Protein AF-A0A0S7ZR18-F1 (afdb_monomer_lite)

pLDDT: mean 70.78, std 17.25, range [38.0, 92.31]

Radius of gyration: 34.43 Å; chains: 1; bounding box: 101×56×90 Å

Foldseek 3Di:
DDDDPPVVVVVVVVVVVVVVVVVVPDPPPDDDDDPVVVVVVVVVCPVVDDDDPDDDQDDDCLVVLVVVLVVLVVLLVVLVVCVVVVHDDDPVNVVSVVCVVVSVVVSVVCVVVVPPCVSDPDPDDDPPPPPPDDDDDDDDDDDDDDDDDDDDD

Sequence (153 aa):
MDDYASTSHQVNTIDALAAAAAAAERPIRAEVFGIERLQQHAESLAAAQPTADQPFKGRPLLPRVRENGRVLLAGYRNIVEAVRHKNQITQAEEWLLDNFHVVDAQMQEVRDHLPRSFYRLRSRDPPSSRAAGESPTTLGADHPGPPGSRSRR

Secondary structure (DSSP, 8-state):
----SSTHHHHHHHHHHHHHHHHHTS--------HHHHHHHHHHHHHHSPPPSS---PPPSHHHHHHHHHHHHHHHHH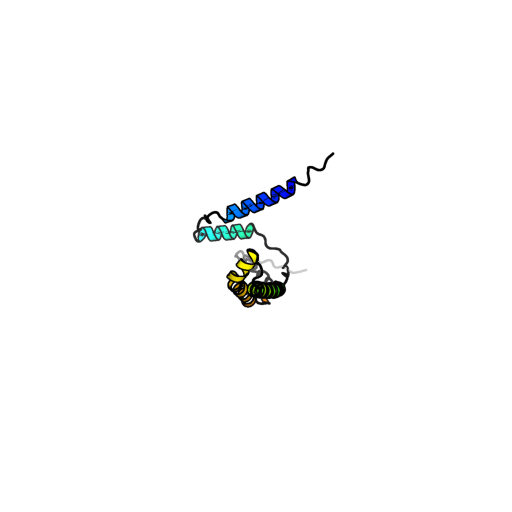HHHHHHTT----HHHHHHHHHHHHHHHHHHHHHHHS-GGGGS--PPPPPP-------------------------

Structure (mmCIF, N/CA/C/O backbone):
data_AF-A0A0S7ZR18-F1
#
_entry.id   AF-A0A0S7ZR18-F1
#
loop_
_atom_site.group_PDB
_atom_site.id
_atom_site.type_symbol
_atom_site.label_atom_id
_atom_site.label_alt_id
_atom_site.label_comp_id
_atom_site.label_asym_id
_atom_site.label_entity_id
_atom_site.label_seq_id
_atom_site.pdbx_PDB_ins_code
_atom_site.Cartn_x
_atom_site.Cartn_y
_atom_site.Cartn_z
_atom_site.occupancy
_atom_site.B_iso_or_equiv
_atom_site.auth_seq_id
_atom_site.auth_comp_id
_atom_site.auth_asym_id
_atom_site.auth_atom_id
_atom_site.pdbx_PDB_model_num
ATOM 1 N N . MET A 1 1 ? 20.213 36.922 18.234 1.00 47.41 1 MET A N 1
ATOM 2 C CA . MET A 1 1 ? 19.625 37.511 17.015 1.00 47.41 1 MET A CA 1
ATOM 3 C C . MET A 1 1 ? 20.208 36.686 15.889 1.00 47.41 1 MET A C 1
ATOM 5 O O . MET A 1 1 ? 21.421 36.552 15.913 1.00 47.41 1 MET A O 1
ATOM 9 N N . ASP A 1 2 ? 19.351 36.055 15.080 1.00 42.50 2 ASP A N 1
ATOM 10 C CA . ASP A 1 2 ? 19.635 35.124 13.961 1.00 42.50 2 ASP A CA 1
ATOM 11 C C . ASP A 1 2 ? 19.163 33.682 14.215 1.00 42.50 2 ASP A C 1
ATOM 13 O O . ASP A 1 2 ? 19.955 32.773 14.415 1.00 42.50 2 ASP A O 1
ATOM 17 N N . ASP A 1 3 ? 17.839 33.487 14.192 1.00 47.78 3 ASP A N 1
ATOM 18 C CA . ASP A 1 3 ? 17.201 32.159 14.163 1.00 47.78 3 ASP A CA 1
ATOM 19 C C . ASP A 1 3 ? 15.936 32.190 13.273 1.00 47.78 3 ASP A C 1
ATOM 21 O O . ASP A 1 3 ? 14.841 31.794 13.662 1.00 47.78 3 ASP A O 1
ATOM 25 N N . TYR A 1 4 ? 16.061 32.760 12.063 1.00 45.00 4 TYR A N 1
ATOM 26 C CA . TYR A 1 4 ? 14.943 32.920 11.108 1.00 45.00 4 TYR A CA 1
ATOM 27 C C . TYR A 1 4 ? 15.134 32.173 9.772 1.00 45.00 4 TYR A C 1
ATOM 29 O O . TYR A 1 4 ? 14.261 32.219 8.910 1.00 45.00 4 TYR A O 1
ATOM 37 N N . ALA A 1 5 ? 16.252 31.462 9.578 1.00 49.41 5 ALA A N 1
ATOM 38 C CA . ALA A 1 5 ? 16.582 30.816 8.298 1.00 49.41 5 ALA A CA 1
ATOM 39 C C . ALA A 1 5 ? 16.141 29.340 8.185 1.00 49.41 5 ALA A C 1
ATOM 41 O O . ALA A 1 5 ? 16.080 28.811 7.077 1.00 49.41 5 ALA A O 1
ATOM 42 N N . SER A 1 6 ? 15.803 28.672 9.296 1.00 46.72 6 SER A N 1
ATOM 43 C CA . SER A 1 6 ? 15.503 27.225 9.295 1.00 46.72 6 SER A CA 1
ATOM 44 C C . SER A 1 6 ? 14.044 26.891 8.935 1.00 46.72 6 SER A C 1
ATOM 46 O O . SER A 1 6 ? 13.758 25.824 8.397 1.00 46.72 6 SER A O 1
ATOM 48 N N . THR A 1 7 ? 13.108 27.826 9.129 1.00 50.44 7 THR A N 1
ATOM 49 C CA . THR A 1 7 ? 11.678 27.617 8.820 1.00 50.44 7 THR A CA 1
ATOM 50 C C . THR A 1 7 ? 11.373 27.703 7.317 1.00 50.44 7 THR A C 1
ATOM 52 O O . THR A 1 7 ? 10.404 27.113 6.845 1.00 50.44 7 THR A O 1
ATOM 55 N N . SER A 1 8 ? 12.219 28.366 6.522 1.00 45.59 8 SER A N 1
ATOM 56 C CA . SER A 1 8 ? 11.939 28.635 5.101 1.00 45.59 8 SER A CA 1
ATOM 57 C C . SER A 1 8 ? 12.181 27.449 4.158 1.00 45.59 8 SER A C 1
ATOM 59 O O . SER A 1 8 ? 11.669 27.449 3.041 1.00 45.59 8 SER A O 1
ATOM 61 N N . HIS A 1 9 ? 12.917 26.412 4.576 1.00 45.09 9 HIS A N 1
ATOM 62 C CA . HIS A 1 9 ? 13.126 25.213 3.744 1.00 45.09 9 HIS A CA 1
ATOM 63 C C . HIS A 1 9 ? 12.002 24.173 3.903 1.00 45.09 9 HIS A C 1
ATOM 65 O O . HIS A 1 9 ? 11.721 23.398 2.986 1.00 45.09 9 HIS A O 1
ATOM 71 N N . GLN A 1 10 ? 11.312 24.182 5.047 1.00 50.59 10 GLN A N 1
ATOM 72 C CA . GLN A 1 10 ? 10.276 23.199 5.367 1.00 50.59 10 GLN A CA 1
ATOM 73 C C . GLN A 1 10 ? 8.916 23.569 4.747 1.00 50.59 10 GLN A C 1
ATOM 75 O O . GLN A 1 10 ? 8.198 22.685 4.283 1.00 50.59 10 GLN A O 1
ATOM 80 N N . VAL A 1 11 ? 8.613 24.868 4.627 1.00 53.88 11 VAL A N 1
ATOM 81 C CA . VAL A 1 11 ? 7.398 25.373 3.953 1.00 53.88 11 VAL A CA 1
ATOM 82 C C . VAL A 1 11 ? 7.448 25.116 2.441 1.00 53.88 11 VAL A C 1
ATOM 84 O O . VAL A 1 11 ? 6.477 24.637 1.866 1.00 53.88 11 VAL A O 1
ATOM 87 N N . ASN A 1 12 ? 8.619 25.287 1.817 1.00 58.06 12 ASN A N 1
ATOM 88 C CA . ASN A 1 12 ? 8.799 25.069 0.377 1.00 58.06 12 ASN A CA 1
ATOM 89 C C . ASN A 1 12 ? 8.578 23.599 -0.043 1.00 58.06 12 ASN A C 1
ATOM 91 O O . ASN A 1 12 ? 8.197 23.303 -1.173 1.00 58.06 12 ASN A O 1
ATOM 95 N N . THR A 1 13 ? 8.797 22.664 0.886 1.00 58.59 13 THR A N 1
ATOM 96 C CA . THR A 1 13 ? 8.589 21.229 0.644 1.00 58.59 13 THR A CA 1
ATOM 97 C C . THR A 1 13 ? 7.104 20.856 0.685 1.00 58.59 13 THR A C 1
ATOM 99 O O . THR A 1 13 ? 6.654 20.032 -0.110 1.00 58.59 13 THR A O 1
ATOM 102 N N . ILE A 1 14 ? 6.326 21.474 1.578 1.00 61.78 14 ILE A N 1
ATOM 103 C CA . ILE A 1 14 ? 4.879 21.232 1.686 1.00 61.78 14 ILE A CA 1
ATOM 104 C C . ILE A 1 14 ? 4.157 21.802 0.461 1.00 61.78 14 ILE A C 1
ATOM 106 O O . ILE A 1 14 ? 3.318 21.115 -0.122 1.00 61.78 14 ILE A O 1
ATOM 110 N N . ASP A 1 15 ? 4.553 22.990 0.005 1.00 60.12 15 ASP A N 1
ATOM 111 C CA . ASP A 1 15 ? 4.002 23.602 -1.208 1.00 60.12 15 ASP A CA 1
ATOM 112 C C . ASP A 1 15 ? 4.331 22.789 -2.470 1.00 60.12 15 ASP A C 1
ATOM 114 O O . ASP A 1 15 ? 3.481 22.627 -3.346 1.00 60.12 15 ASP A O 1
ATOM 118 N N . ALA A 1 16 ? 5.527 22.192 -2.550 1.00 57.28 16 ALA A N 1
ATOM 119 C CA . ALA A 1 16 ? 5.897 21.299 -3.649 1.00 57.28 16 ALA A CA 1
ATOM 120 C C . ALA A 1 16 ? 5.066 20.001 -3.664 1.00 57.28 16 ALA A C 1
ATOM 122 O O . ALA A 1 16 ? 4.650 19.544 -4.732 1.00 57.28 16 ALA A O 1
ATOM 123 N N . LEU A 1 17 ? 4.781 19.422 -2.492 1.00 65.56 17 LEU A N 1
ATOM 124 C CA . LEU A 1 17 ? 3.909 18.248 -2.368 1.00 65.56 17 LEU A CA 1
ATOM 125 C C . LEU A 1 17 ? 2.450 18.586 -2.715 1.00 65.56 17 LEU A C 1
ATOM 127 O O . LEU A 1 17 ? 1.790 17.808 -3.404 1.00 65.56 17 LEU A O 1
ATOM 131 N N . ALA A 1 18 ? 1.966 19.764 -2.313 1.00 64.31 18 ALA A N 1
ATOM 132 C CA . ALA A 1 18 ? 0.635 20.254 -2.663 1.00 64.31 18 ALA A CA 1
ATOM 133 C C . ALA A 1 18 ? 0.501 20.543 -4.169 1.00 64.31 18 ALA A C 1
ATOM 135 O O . ALA A 1 18 ? -0.503 20.182 -4.783 1.00 64.31 18 ALA A O 1
ATOM 136 N N . ALA A 1 19 ? 1.530 21.118 -4.797 1.00 61.66 19 ALA A N 1
ATOM 137 C CA . ALA A 1 19 ? 1.569 21.339 -6.240 1.00 61.66 19 ALA A CA 1
ATOM 138 C C . ALA A 1 19 ? 1.591 20.019 -7.030 1.00 61.66 19 ALA A C 1
ATOM 140 O O . ALA A 1 19 ? 0.927 19.912 -8.061 1.00 61.66 19 ALA A O 1
ATOM 141 N N . ALA A 1 20 ? 2.302 18.999 -6.539 1.00 61.22 20 ALA A N 1
ATOM 142 C CA . ALA A 1 20 ? 2.305 17.666 -7.139 1.00 61.22 20 ALA A CA 1
ATOM 143 C C . ALA A 1 20 ? 0.935 16.973 -7.019 1.00 61.22 20 ALA A C 1
ATOM 145 O O . ALA A 1 20 ? 0.464 16.387 -7.992 1.00 61.22 20 ALA A O 1
ATOM 146 N N . ALA A 1 21 ? 0.263 17.092 -5.868 1.00 60.75 21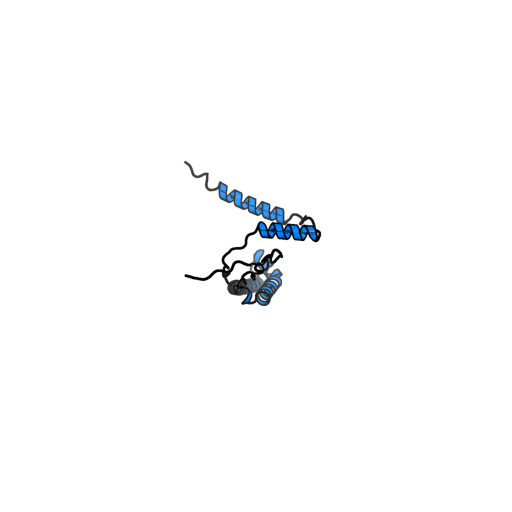 ALA A N 1
ATOM 147 C CA . ALA A 1 21 ? -1.095 16.581 -5.675 1.00 60.75 21 ALA A CA 1
ATOM 148 C C . ALA A 1 21 ? -2.110 17.294 -6.589 1.00 60.75 21 ALA A C 1
ATOM 150 O O . ALA A 1 21 ? -2.880 16.640 -7.290 1.00 60.75 21 ALA A O 1
ATOM 151 N N . ALA A 1 22 ? -2.038 18.625 -6.685 1.00 62.69 22 ALA A N 1
ATOM 152 C CA . ALA A 1 22 ? -2.877 19.410 -7.591 1.00 62.69 22 ALA A CA 1
ATOM 153 C C . ALA A 1 22 ? -2.587 19.126 -9.078 1.00 62.69 22 ALA A C 1
ATOM 155 O O . ALA A 1 22 ? -3.474 19.245 -9.924 1.00 62.69 22 ALA A O 1
ATOM 156 N N . ALA A 1 23 ? -1.354 18.743 -9.425 1.00 63.03 23 ALA A N 1
ATOM 157 C CA . ALA A 1 23 ? -1.009 18.275 -10.765 1.00 63.03 23 ALA A CA 1
ATOM 158 C C . ALA A 1 23 ? -1.552 16.864 -11.052 1.00 63.03 23 ALA A C 1
ATOM 160 O O . ALA A 1 23 ? -1.929 16.598 -12.191 1.00 63.03 23 ALA A O 1
ATOM 161 N N . ALA A 1 24 ? -1.634 15.993 -10.041 1.00 65.81 24 ALA A N 1
ATOM 162 C CA . ALA A 1 24 ? -2.203 14.649 -10.157 1.00 65.81 24 ALA A CA 1
ATOM 163 C C . ALA A 1 24 ? -3.733 14.654 -10.331 1.00 65.81 24 ALA A C 1
ATOM 165 O O . ALA A 1 24 ? -4.282 13.757 -10.963 1.00 65.81 24 ALA A O 1
ATOM 166 N N . GLU A 1 25 ? -4.415 15.680 -9.817 1.00 67.81 25 GLU A N 1
ATOM 167 C CA . GLU A 1 25 ? -5.871 15.848 -9.927 1.00 67.81 25 GLU A CA 1
ATOM 168 C C . GLU A 1 25 ? -6.307 16.507 -11.251 1.00 67.81 25 GLU A C 1
ATOM 170 O O . GLU A 1 25 ? -7.492 16.576 -11.586 1.00 67.81 25 GLU A O 1
ATOM 175 N N . ARG A 1 26 ? -5.343 16.966 -12.062 1.00 72.88 26 ARG A N 1
ATOM 176 C CA . ARG A 1 26 ? -5.616 17.412 -13.430 1.00 72.88 26 ARG A CA 1
ATOM 177 C C . ARG A 1 26 ? -5.873 16.196 -14.324 1.00 72.88 26 ARG A C 1
ATOM 179 O O . ARG A 1 26 ? -5.149 15.207 -14.229 1.00 72.88 26 ARG A O 1
ATOM 186 N N . PRO A 1 27 ? -6.832 16.276 -15.265 1.00 74.56 27 PRO A N 1
ATOM 187 C CA . PRO A 1 27 ? -7.014 15.227 -16.259 1.00 74.56 27 PRO A CA 1
ATOM 188 C C . PRO A 1 27 ? -5.687 14.961 -16.973 1.00 74.56 27 PRO A C 1
ATOM 190 O O . PRO A 1 27 ? -5.034 15.915 -17.407 1.00 74.56 27 PRO A O 1
ATOM 193 N N . ILE A 1 28 ? -5.301 13.691 -17.116 1.00 70.06 28 ILE A N 1
ATOM 194 C CA . ILE A 1 28 ? -4.108 13.304 -17.875 1.00 70.06 28 ILE A CA 1
ATOM 195 C C . ILE A 1 28 ? -4.331 13.730 -19.330 1.00 70.06 28 ILE A C 1
ATOM 197 O O . ILE A 1 28 ? -5.033 13.069 -20.091 1.00 70.06 28 ILE A O 1
ATOM 201 N N . ARG A 1 29 ? -3.756 14.873 -19.711 1.00 69.25 29 ARG A N 1
ATOM 202 C CA . ARG A 1 29 ? -3.778 15.399 -21.081 1.00 69.25 29 ARG A CA 1
ATOM 203 C C . ARG A 1 29 ? -2.444 15.118 -21.759 1.00 69.25 29 ARG A C 1
ATOM 205 O O . ARG A 1 29 ? -1.704 16.039 -22.088 1.00 69.25 29 ARG A O 1
ATOM 212 N N . ALA A 1 30 ? -2.113 13.841 -21.900 1.00 71.44 30 ALA A N 1
ATOM 213 C CA . ALA A 1 30 ? -0.968 13.440 -22.705 1.00 71.44 30 ALA A CA 1
ATOM 214 C C . ALA A 1 30 ? -1.369 13.404 -24.187 1.00 71.44 30 ALA A C 1
ATOM 216 O O . ALA A 1 30 ? -2.473 12.978 -24.531 1.00 71.44 30 ALA A O 1
ATOM 217 N N . GLU A 1 31 ? -0.475 13.855 -25.065 1.00 73.62 31 GLU A N 1
ATOM 218 C CA . GLU A 1 31 ? -0.621 13.648 -26.504 1.00 73.62 31 GLU A CA 1
ATOM 219 C C . GLU A 1 31 ? -0.498 12.144 -26.796 1.00 73.62 31 GLU A C 1
ATOM 221 O O . GLU A 1 31 ? 0.470 11.502 -26.390 1.00 73.62 31 GLU A O 1
ATOM 226 N N . VAL A 1 32 ? -1.487 11.561 -27.478 1.00 79.94 32 VAL A N 1
ATOM 227 C CA . VAL A 1 32 ? -1.416 10.156 -27.896 1.00 79.94 32 VAL A CA 1
ATOM 228 C C . VAL A 1 32 ? -0.464 10.072 -29.084 1.00 79.94 32 VAL A C 1
ATOM 230 O O . VAL A 1 32 ? -0.760 10.572 -30.172 1.00 79.94 32 VAL A O 1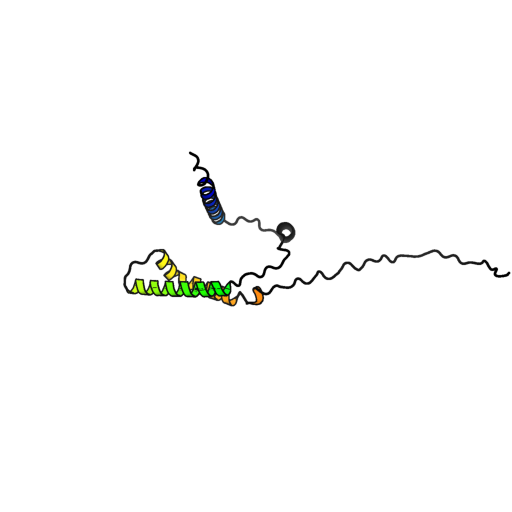
ATOM 233 N N . PHE A 1 33 ? 0.704 9.463 -28.883 1.00 82.12 33 PHE A N 1
ATOM 234 C CA . PHE A 1 33 ? 1.656 9.255 -29.967 1.00 82.12 33 PHE A CA 1
ATOM 235 C C . PHE A 1 33 ? 1.173 8.156 -30.919 1.00 82.12 33 PHE A C 1
ATOM 237 O O . PHE A 1 33 ? 0.767 7.076 -30.494 1.00 82.12 33 PHE A O 1
ATOM 244 N N . GLY A 1 34 ? 1.273 8.422 -32.224 1.00 86.81 34 GLY A N 1
ATOM 245 C CA . GLY A 1 34 ? 1.302 7.361 -33.231 1.00 86.81 34 GLY A CA 1
ATOM 246 C C . GLY A 1 34 ? 2.590 6.534 -33.119 1.00 86.81 34 GLY A C 1
ATOM 247 O O . GLY A 1 34 ? 3.533 6.935 -32.436 1.00 86.81 34 GLY A O 1
ATOM 248 N N . ILE A 1 35 ? 2.641 5.393 -33.811 1.00 88.31 35 ILE A N 1
ATOM 249 C CA . ILE A 1 35 ? 3.715 4.385 -33.690 1.00 88.31 35 ILE A CA 1
ATOM 250 C C . ILE A 1 35 ? 5.118 4.992 -33.877 1.00 88.31 35 ILE A C 1
ATOM 252 O O . ILE A 1 35 ? 6.012 4.734 -33.075 1.00 88.31 35 ILE A O 1
ATOM 256 N N . GLU A 1 36 ? 5.307 5.849 -34.880 1.00 88.44 36 GLU A N 1
ATOM 257 C CA . GLU A 1 36 ? 6.613 6.451 -35.193 1.00 88.44 36 GLU A CA 1
ATOM 258 C C . GLU A 1 36 ? 7.087 7.419 -34.101 1.00 88.44 36 GLU A C 1
ATOM 260 O O . GLU A 1 36 ? 8.236 7.353 -33.660 1.00 88.44 36 GLU A O 1
ATOM 265 N N . ARG A 1 37 ? 6.194 8.287 -33.602 1.00 87.44 37 ARG A N 1
ATOM 266 C CA . ARG A 1 37 ? 6.533 9.197 -32.496 1.00 87.44 37 ARG A CA 1
ATOM 267 C C . ARG A 1 37 ? 6.738 8.457 -31.185 1.00 87.44 37 ARG A C 1
ATOM 269 O O . ARG A 1 37 ? 7.581 8.876 -30.401 1.00 87.44 37 ARG A O 1
ATOM 276 N N . LEU A 1 38 ? 6.028 7.354 -30.956 1.00 91.19 38 LEU A N 1
ATOM 277 C CA . LEU A 1 38 ? 6.257 6.511 -29.787 1.00 91.19 38 LEU A CA 1
ATOM 278 C C . LEU A 1 38 ? 7.669 5.915 -29.813 1.00 91.19 38 LEU A C 1
ATOM 280 O O . LEU A 1 38 ? 8.342 5.922 -28.787 1.00 91.19 38 LEU A O 1
ATOM 284 N N . GLN A 1 39 ? 8.134 5.451 -30.975 1.00 90.56 39 GLN A N 1
ATOM 285 C CA . GLN A 1 39 ? 9.485 4.914 -31.119 1.00 90.56 39 GLN A CA 1
ATOM 286 C C . GLN A 1 39 ? 10.553 5.991 -30.893 1.00 90.56 39 GLN A C 1
ATOM 288 O O . GLN A 1 39 ? 11.449 5.795 -30.075 1.00 90.56 39 GLN A O 1
ATOM 293 N N . GLN A 1 40 ? 10.420 7.152 -31.541 1.00 91.19 40 GLN A N 1
ATOM 294 C CA . GLN A 1 40 ? 11.337 8.281 -31.331 1.00 91.19 40 GLN A CA 1
ATOM 295 C C . GLN A 1 40 ? 11.356 8.725 -29.863 1.00 91.19 40 GLN A C 1
ATOM 297 O O . GLN A 1 40 ? 12.409 9.026 -29.301 1.00 91.19 40 GLN A O 1
ATOM 302 N N . HIS A 1 41 ? 10.190 8.732 -29.216 1.00 89.06 41 HIS A N 1
ATOM 303 C CA . HIS A 1 41 ? 10.083 9.062 -27.804 1.00 89.06 41 HIS A CA 1
ATOM 304 C C . HIS A 1 41 ? 10.729 7.997 -26.911 1.00 89.06 41 HIS A C 1
ATOM 306 O O . HIS A 1 41 ? 11.413 8.350 -25.955 1.00 89.06 41 HIS A O 1
ATOM 312 N N . ALA A 1 42 ? 10.578 6.710 -27.230 1.00 88.81 42 ALA A N 1
ATOM 313 C CA . ALA A 1 42 ? 11.231 5.625 -26.505 1.00 88.81 42 ALA A CA 1
ATOM 314 C C . ALA A 1 42 ? 12.764 5.707 -26.611 1.00 88.81 42 ALA A C 1
ATOM 316 O O . ALA A 1 42 ? 13.452 5.544 -25.605 1.00 88.81 42 ALA A O 1
ATOM 317 N N . GLU A 1 43 ? 13.300 6.018 -27.794 1.00 92.12 43 GLU A N 1
ATOM 318 C CA . GLU A 1 43 ? 14.737 6.241 -28.006 1.00 92.12 43 GLU A CA 1
ATOM 319 C C . GLU A 1 43 ? 15.240 7.450 -27.206 1.00 92.12 43 GLU A C 1
ATOM 321 O O . GLU A 1 43 ? 16.245 7.362 -26.497 1.00 92.12 43 GLU A O 1
ATOM 326 N N . SER A 1 44 ? 14.499 8.562 -27.249 1.00 92.00 44 SER A N 1
ATOM 327 C CA . SER A 1 44 ? 14.802 9.760 -26.462 1.00 92.00 44 SER A CA 1
ATOM 328 C C . SER A 1 44 ? 14.785 9.478 -24.955 1.00 92.00 44 SER A C 1
ATOM 330 O O . SER A 1 44 ? 15.708 9.882 -24.247 1.00 92.00 44 SER A O 1
ATOM 332 N N . LEU A 1 45 ? 13.784 8.741 -24.464 1.00 92.00 45 LEU A N 1
ATOM 333 C CA . LEU A 1 45 ? 13.681 8.335 -23.061 1.00 92.00 45 LEU A CA 1
ATOM 334 C C . LEU A 1 45 ? 14.840 7.431 -22.643 1.00 92.00 45 LEU A C 1
ATOM 336 O O . LEU A 1 45 ? 15.420 7.647 -21.581 1.00 92.00 45 LEU A O 1
ATOM 340 N N . ALA A 1 46 ? 15.203 6.452 -23.474 1.00 89.31 46 ALA A N 1
ATOM 341 C CA . ALA A 1 46 ? 16.312 5.545 -23.197 1.00 89.31 46 ALA A CA 1
ATOM 342 C C . ALA A 1 46 ? 17.655 6.288 -23.101 1.00 89.31 46 ALA A C 1
ATOM 344 O O . ALA A 1 46 ? 18.480 5.953 -22.254 1.00 89.31 46 ALA A O 1
ATOM 345 N N . ALA A 1 47 ? 17.865 7.316 -23.929 1.00 88.44 47 ALA A N 1
ATOM 346 C CA . ALA A 1 47 ? 19.053 8.164 -23.859 1.00 88.44 47 ALA A CA 1
ATOM 347 C C . ALA A 1 47 ? 19.045 9.098 -22.634 1.00 88.44 47 ALA A C 1
ATOM 349 O O . ALA A 1 47 ? 20.091 9.336 -22.031 1.00 88.44 47 ALA A O 1
ATOM 350 N N . ALA A 1 48 ? 17.876 9.625 -22.259 1.00 89.56 48 ALA A N 1
ATOM 351 C CA . ALA A 1 48 ? 17.728 10.564 -21.147 1.00 89.56 48 ALA A CA 1
ATOM 352 C C . ALA A 1 48 ? 17.752 9.895 -19.762 1.00 89.56 48 ALA A C 1
ATOM 354 O O . ALA A 1 48 ? 18.063 10.558 -18.773 1.00 89.56 48 ALA A O 1
ATOM 355 N N . GLN A 1 49 ? 17.409 8.607 -19.670 1.00 86.19 49 GLN A N 1
ATOM 356 C CA . GLN A 1 49 ? 17.295 7.870 -18.408 1.00 86.19 49 GLN A CA 1
ATOM 357 C C . GLN A 1 49 ? 18.303 6.713 -18.357 1.00 86.19 49 GLN A C 1
ATOM 359 O O . GLN A 1 49 ? 17.927 5.551 -18.542 1.00 86.19 49 GLN A O 1
ATOM 364 N N . PRO A 1 50 ? 19.593 7.002 -18.095 1.00 76.88 50 PRO A N 1
ATOM 365 C CA . PRO A 1 50 ? 20.592 5.961 -17.923 1.00 76.88 50 PRO A CA 1
ATOM 366 C C . PRO A 1 50 ? 20.247 5.099 -16.704 1.00 76.88 50 PRO A C 1
ATOM 368 O O . PRO A 1 50 ? 20.030 5.590 -15.595 1.00 76.88 50 PRO A O 1
ATOM 371 N N . THR A 1 51 ? 20.195 3.787 -16.907 1.00 76.31 51 THR A N 1
ATOM 372 C CA . THR A 1 51 ? 20.052 2.818 -15.817 1.00 76.31 51 THR A CA 1
ATOM 373 C C . THR A 1 51 ? 21.368 2.666 -15.059 1.00 76.31 51 THR A C 1
ATOM 375 O O . THR A 1 51 ? 22.433 2.803 -15.652 1.00 76.31 51 THR A O 1
ATOM 378 N N . ALA A 1 52 ? 21.310 2.318 -13.772 1.00 73.31 52 ALA A N 1
ATOM 379 C CA . ALA A 1 52 ? 22.510 2.055 -12.978 1.00 73.31 52 ALA A CA 1
ATOM 380 C C . ALA A 1 52 ? 23.398 0.968 -13.620 1.00 73.31 52 ALA A C 1
ATOM 382 O O . ALA A 1 52 ? 22.919 -0.129 -13.915 1.00 73.31 52 ALA A O 1
ATOM 383 N N . ASP A 1 53 ? 24.693 1.263 -13.782 1.00 68.81 53 ASP A N 1
ATOM 384 C CA . ASP A 1 53 ? 25.678 0.351 -14.386 1.00 68.81 53 ASP A CA 1
ATOM 385 C C . ASP A 1 53 ? 25.859 -0.937 -13.584 1.00 68.81 53 ASP A C 1
ATOM 387 O O . ASP A 1 53 ? 26.128 -2.007 -14.137 1.00 68.81 53 ASP A O 1
ATOM 391 N N . GLN A 1 54 ? 25.696 -0.839 -12.263 1.00 66.69 54 GLN A N 1
ATOM 392 C CA . GLN A 1 54 ? 25.775 -1.990 -11.390 1.00 66.69 54 GLN A CA 1
ATOM 393 C C . GLN A 1 54 ? 24.377 -2.466 -11.000 1.00 66.69 54 GLN A C 1
ATOM 395 O O . GLN A 1 54 ? 23.594 -1.705 -10.423 1.00 66.69 54 GLN A O 1
ATOM 400 N N . PRO A 1 55 ? 24.064 -3.746 -11.237 1.00 64.56 55 PRO A N 1
ATOM 401 C CA . PRO A 1 55 ? 22.820 -4.305 -10.762 1.00 64.56 55 PRO A CA 1
ATOM 402 C C . PRO A 1 55 ? 22.726 -4.250 -9.239 1.00 64.56 55 PRO A C 1
ATOM 404 O O . PRO A 1 55 ? 23.458 -4.930 -8.516 1.00 64.56 55 PRO A O 1
ATOM 407 N N . PHE A 1 56 ? 21.772 -3.469 -8.748 1.00 64.06 56 PHE A N 1
ATOM 408 C CA . PHE A 1 56 ? 21.467 -3.414 -7.332 1.00 64.06 56 PHE A CA 1
ATOM 409 C C . PHE A 1 56 ? 20.591 -4.607 -6.938 1.00 64.06 56 PHE A C 1
ATOM 411 O O . PHE A 1 56 ? 19.523 -4.837 -7.510 1.00 64.06 56 PHE A O 1
ATOM 418 N N . LYS A 1 57 ? 21.012 -5.368 -5.920 1.00 66.25 57 LYS A N 1
ATOM 419 C CA . LYS A 1 57 ? 20.126 -6.338 -5.268 1.00 66.25 57 LYS A CA 1
ATOM 420 C C . LYS A 1 57 ? 19.086 -5.555 -4.470 1.00 66.25 57 LYS A C 1
ATOM 422 O O . LYS A 1 57 ? 19.348 -5.137 -3.344 1.00 66.25 57 LYS A O 1
ATOM 427 N N . GLY A 1 58 ? 17.911 -5.352 -5.065 1.00 66.69 58 GLY A N 1
ATOM 428 C CA . GLY A 1 58 ? 16.768 -4.764 -4.372 1.00 66.69 58 GLY A CA 1
ATOM 429 C C . GLY A 1 58 ? 16.469 -5.512 -3.069 1.00 66.69 58 GLY A C 1
ATOM 430 O O . GLY A 1 58 ? 16.612 -6.736 -2.991 1.00 66.69 58 GLY A O 1
ATOM 431 N N . ARG A 1 59 ? 16.059 -4.782 -2.025 1.00 72.75 59 ARG A N 1
ATOM 432 C CA . ARG A 1 59 ? 15.611 -5.412 -0.777 1.00 72.75 59 ARG A CA 1
ATOM 433 C C . ARG A 1 59 ? 14.338 -6.218 -1.061 1.00 72.75 59 ARG A C 1
ATOM 435 O O . ARG A 1 59 ? 13.450 -5.703 -1.740 1.00 72.75 59 ARG A O 1
ATOM 442 N N . PRO A 1 60 ? 14.207 -7.448 -0.537 1.00 76.44 60 PRO A N 1
ATOM 443 C CA . PRO A 1 60 ? 12.980 -8.210 -0.700 1.00 76.44 60 PRO A CA 1
ATOM 444 C C . PRO A 1 60 ? 11.818 -7.465 -0.025 1.00 76.44 60 PRO A C 1
ATOM 446 O O . PRO A 1 60 ? 11.865 -7.196 1.175 1.00 76.44 60 PRO A O 1
ATOM 449 N N . LEU A 1 61 ? 10.783 -7.127 -0.798 1.00 81.25 61 LEU A N 1
ATOM 450 C CA . LEU A 1 61 ? 9.576 -6.418 -0.350 1.00 81.25 61 LEU A CA 1
ATOM 451 C C . LEU A 1 61 ? 8.580 -7.382 0.299 1.00 81.25 61 LEU A C 1
ATOM 453 O O . LEU A 1 61 ? 7.926 -7.019 1.271 1.00 81.25 61 LEU A O 1
ATOM 457 N N . LEU A 1 62 ? 8.519 -8.633 -0.171 1.00 83.06 62 LEU A N 1
ATOM 458 C CA . LEU A 1 62 ? 7.589 -9.649 0.341 1.00 83.06 62 LEU A CA 1
ATOM 459 C C . LEU A 1 62 ? 7.614 -9.831 1.872 1.00 83.06 62 LEU A C 1
ATOM 461 O O . LEU A 1 62 ? 6.540 -9.939 2.465 1.00 83.06 62 LEU A O 1
ATOM 465 N N . PRO A 1 63 ? 8.778 -9.857 2.558 1.00 85.25 63 PRO A N 1
ATOM 466 C CA . PRO A 1 63 ? 8.808 -9.901 4.016 1.00 85.25 63 PRO A CA 1
ATOM 467 C C . PRO A 1 63 ? 8.088 -8.719 4.669 1.00 85.25 63 PRO A C 1
ATOM 469 O O . PRO A 1 63 ? 7.366 -8.924 5.639 1.00 85.25 63 PRO A O 1
ATOM 472 N N . ARG A 1 64 ? 8.248 -7.504 4.128 1.00 86.00 64 ARG A N 1
ATOM 473 C CA . ARG A 1 64 ? 7.593 -6.297 4.648 1.00 86.00 64 ARG A CA 1
ATOM 474 C C . ARG A 1 64 ? 6.102 -6.285 4.350 1.00 86.00 64 ARG A C 1
ATOM 476 O O . ARG A 1 64 ? 5.332 -5.980 5.245 1.00 86.00 64 ARG A O 1
ATOM 483 N N . VAL A 1 65 ? 5.692 -6.700 3.154 1.00 85.31 65 VAL A N 1
ATOM 484 C CA . VAL A 1 65 ? 4.269 -6.827 2.794 1.00 85.31 65 VAL A CA 1
ATOM 485 C C . VAL A 1 65 ? 3.561 -7.820 3.719 1.00 85.31 65 VAL A C 1
ATOM 487 O O . VAL A 1 65 ? 2.497 -7.520 4.250 1.00 85.31 65 VAL A O 1
ATOM 490 N N . ARG A 1 66 ? 4.186 -8.971 4.001 1.00 84.38 66 ARG A N 1
ATOM 491 C CA . ARG A 1 66 ? 3.650 -9.950 4.960 1.00 84.38 66 ARG A CA 1
ATOM 492 C C . ARG A 1 66 ? 3.530 -9.399 6.374 1.00 84.38 66 ARG A C 1
ATOM 494 O O . ARG A 1 66 ? 2.561 -9.713 7.059 1.00 84.38 66 ARG A O 1
ATOM 501 N N . GLU A 1 67 ? 4.530 -8.650 6.824 1.00 88.12 67 GLU A N 1
ATOM 502 C CA . GLU A 1 67 ? 4.510 -8.060 8.160 1.00 88.12 67 GLU A CA 1
ATOM 503 C C . GLU A 1 67 ? 3.420 -6.996 8.276 1.00 88.12 67 GLU A C 1
ATOM 505 O O . GLU A 1 67 ? 2.600 -7.050 9.188 1.00 88.12 67 GLU A O 1
ATOM 510 N N . ASN A 1 68 ? 3.330 -6.108 7.286 1.00 89.19 68 ASN A N 1
ATOM 511 C CA . ASN A 1 68 ? 2.277 -5.104 7.211 1.00 89.19 68 ASN A CA 1
ATOM 512 C C . ASN A 1 68 ? 0.889 -5.759 7.225 1.00 89.19 68 ASN A C 1
ATOM 514 O O . ASN A 1 68 ? 0.024 -5.320 7.973 1.00 89.19 68 ASN A O 1
ATOM 518 N N . GLY A 1 69 ? 0.692 -6.856 6.486 1.00 87.06 69 GLY A N 1
ATOM 519 C CA . GLY A 1 69 ? -0.577 -7.584 6.496 1.00 87.06 69 GLY A CA 1
ATOM 520 C C . GLY A 1 69 ? -0.955 -8.158 7.860 1.00 87.06 69 GLY A C 1
ATOM 521 O O . GLY A 1 69 ? -2.124 -8.120 8.238 1.00 87.06 69 GLY A O 1
ATOM 522 N N . ARG A 1 70 ? 0.019 -8.623 8.652 1.00 89.50 70 ARG A N 1
ATOM 523 C CA . ARG A 1 70 ? -0.247 -9.058 10.033 1.00 89.50 70 ARG A CA 1
ATOM 524 C C . ARG A 1 70 ? -0.683 -7.906 10.925 1.00 89.50 70 ARG A C 1
ATOM 526 O O . ARG A 1 70 ? -1.640 -8.067 11.676 1.00 89.50 70 ARG A O 1
ATOM 533 N N . VAL A 1 71 ? 0.005 -6.770 10.833 1.00 92.31 71 VAL A N 1
ATOM 534 C CA . VAL A 1 71 ? -0.321 -5.567 11.610 1.00 92.31 71 VAL A CA 1
ATOM 535 C C . VAL A 1 71 ? -1.714 -5.053 11.244 1.00 92.31 71 VAL A C 1
ATOM 537 O O . VAL A 1 71 ? -2.515 -4.781 12.134 1.00 92.31 71 VAL A O 1
ATOM 540 N N . LEU A 1 72 ? -2.036 -4.994 9.951 1.00 89.75 72 LEU A N 1
ATOM 541 C CA . LEU A 1 72 ? -3.343 -4.553 9.461 1.00 89.75 72 LEU A CA 1
ATOM 542 C C . LEU A 1 72 ? -4.471 -5.489 9.904 1.00 89.75 72 LEU A C 1
ATOM 544 O O . LEU A 1 72 ? -5.504 -5.018 10.370 1.00 89.75 72 LEU A O 1
ATOM 548 N N . LEU A 1 73 ? -4.267 -6.808 9.831 1.00 89.56 73 LEU A N 1
ATOM 549 C CA . LEU A 1 73 ? -5.252 -7.782 10.306 1.00 89.56 73 LEU A CA 1
ATOM 550 C C . LEU A 1 73 ? -5.471 -7.686 11.824 1.00 89.56 73 LEU A C 1
ATOM 552 O O . LEU A 1 73 ? -6.602 -7.815 12.290 1.00 89.56 73 LEU A O 1
ATOM 556 N N . ALA A 1 74 ? -4.406 -7.469 12.600 1.00 90.69 74 ALA A N 1
ATOM 557 C CA . ALA A 1 74 ? -4.517 -7.258 14.040 1.00 90.69 74 ALA A CA 1
ATOM 558 C C . ALA A 1 74 ? -5.300 -5.973 14.358 1.00 90.69 74 ALA A C 1
ATOM 560 O O . ALA A 1 74 ? -6.218 -6.010 15.173 1.00 90.69 74 ALA A O 1
ATOM 561 N N . GLY A 1 75 ? -5.004 -4.872 13.659 1.00 90.12 75 GLY A N 1
ATOM 562 C CA . GLY A 1 75 ? -5.744 -3.614 13.776 1.00 90.12 75 GLY A CA 1
ATOM 563 C C . GLY A 1 75 ? -7.226 -3.777 13.440 1.00 90.12 75 GLY A C 1
ATOM 564 O O . GLY A 1 75 ? -8.076 -3.407 14.242 1.00 90.12 75 GLY A O 1
ATOM 565 N N . TYR A 1 76 ? -7.543 -4.427 12.317 1.00 89.56 76 TYR A N 1
ATOM 566 C CA . TYR A 1 76 ? -8.922 -4.723 11.923 1.00 89.56 76 TYR A CA 1
ATOM 567 C C . TYR A 1 76 ? -9.681 -5.501 13.009 1.00 89.56 76 TYR A C 1
ATOM 569 O O . TYR A 1 76 ? -10.794 -5.131 13.372 1.00 89.56 76 TYR A O 1
ATOM 577 N N . ARG A 1 77 ? -9.072 -6.545 13.589 1.00 90.19 77 ARG A N 1
ATOM 578 C CA . ARG A 1 77 ? -9.694 -7.322 14.677 1.00 90.19 77 ARG A CA 1
ATOM 579 C C . ARG A 1 77 ? -9.958 -6.473 15.918 1.00 90.19 77 ARG A C 1
ATOM 581 O O . ARG A 1 77 ? -11.050 -6.561 16.471 1.00 90.19 77 ARG A O 1
ATOM 588 N N . ASN A 1 78 ? -9.001 -5.633 16.308 1.00 90.88 78 ASN A N 1
ATOM 589 C CA . ASN A 1 78 ? -9.155 -4.736 17.453 1.00 90.88 78 ASN A CA 1
ATOM 590 C C . ASN A 1 78 ? -10.304 -3.742 17.237 1.00 90.88 78 ASN A C 1
ATOM 592 O O . ASN A 1 78 ? -11.100 -3.517 18.1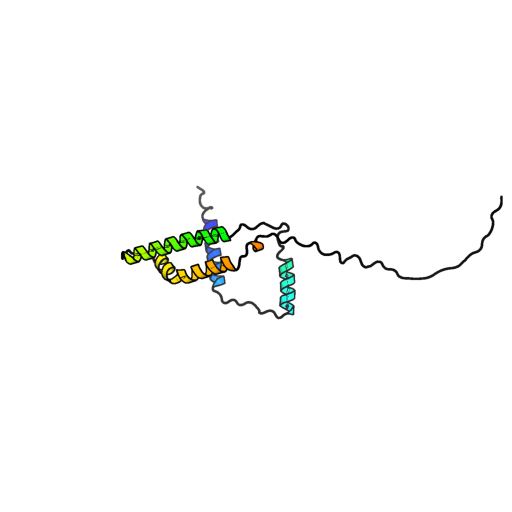45 1.00 90.88 78 ASN A O 1
ATOM 596 N N . ILE A 1 79 ? -10.430 -3.192 16.027 1.00 89.12 79 ILE A N 1
ATOM 597 C CA . ILE A 1 79 ? -11.521 -2.276 15.677 1.00 89.12 79 ILE A CA 1
ATOM 598 C C . ILE A 1 79 ? -12.866 -3.010 15.723 1.00 89.12 79 ILE A C 1
ATOM 600 O O . ILE A 1 79 ? -13.821 -2.510 16.312 1.00 89.12 79 ILE A O 1
ATOM 604 N N . VAL A 1 80 ? -12.948 -4.225 15.170 1.00 90.25 80 VAL A N 1
ATOM 605 C CA . VAL A 1 80 ? -14.170 -5.046 15.230 1.00 90.25 80 VAL A CA 1
ATOM 606 C C . VAL A 1 80 ? -14.583 -5.331 16.678 1.00 90.25 80 VAL A C 1
ATOM 608 O O . VAL A 1 80 ? -15.772 -5.271 16.997 1.00 90.25 80 VAL A O 1
ATOM 611 N N . GLU A 1 81 ? -13.636 -5.622 17.572 1.00 90.81 81 GLU A N 1
ATOM 612 C CA . GLU A 1 81 ? -13.923 -5.780 19.003 1.00 90.81 81 GLU A CA 1
ATOM 613 C C . GLU A 1 81 ? -14.396 -4.470 19.642 1.00 90.81 81 GLU A C 1
ATOM 615 O O . GLU A 1 81 ? -15.415 -4.466 20.336 1.00 90.81 81 GLU A O 1
ATOM 620 N N . ALA A 1 82 ? -13.739 -3.344 19.355 1.00 87.38 82 ALA A N 1
ATOM 621 C CA . ALA A 1 82 ? -14.142 -2.031 19.855 1.00 87.38 82 ALA A CA 1
ATOM 622 C C . ALA A 1 82 ? -15.587 -1.678 19.450 1.00 87.38 82 ALA A C 1
ATOM 624 O O . ALA A 1 82 ? -16.383 -1.271 20.300 1.00 87.38 82 ALA A O 1
ATOM 625 N N . VAL A 1 83 ? -15.965 -1.929 18.192 1.00 87.62 83 VAL A N 1
ATOM 626 C CA . VAL A 1 83 ? -17.339 -1.728 17.701 1.00 87.62 83 VAL A CA 1
ATOM 627 C C . VAL A 1 83 ? -18.335 -2.629 18.436 1.00 87.62 83 VAL A C 1
ATOM 629 O O . VAL A 1 83 ? -19.399 -2.164 18.848 1.00 87.62 83 VAL A O 1
ATOM 632 N N . ARG A 1 84 ? -18.000 -3.907 18.667 1.00 87.62 84 ARG A N 1
ATOM 633 C CA . ARG A 1 84 ? -18.862 -4.840 19.425 1.00 87.62 84 ARG A CA 1
ATOM 634 C C . ARG A 1 84 ? -19.115 -4.370 20.855 1.00 87.62 84 ARG A C 1
ATOM 636 O O . ARG A 1 84 ? -20.213 -4.562 21.373 1.00 87.62 84 ARG A O 1
ATOM 643 N N . HIS A 1 85 ? -18.126 -3.729 21.471 1.00 89.44 85 HIS A N 1
ATOM 644 C CA . HIS A 1 85 ? -18.238 -3.140 22.804 1.00 89.44 85 HIS A CA 1
ATOM 645 C C . HIS A 1 85 ? -18.910 -1.756 22.820 1.00 89.44 85 HIS A C 1
ATOM 647 O O . HIS A 1 85 ? -19.036 -1.163 23.888 1.00 89.44 85 HIS A O 1
ATOM 653 N N . LYS A 1 86 ? -19.407 -1.265 21.671 1.00 80.75 86 LYS A N 1
ATOM 654 C CA . LYS A 1 86 ? -19.973 0.085 21.489 1.00 80.75 86 LYS A CA 1
ATOM 655 C C . LYS A 1 86 ? -18.995 1.203 21.870 1.00 80.75 86 LYS A C 1
ATOM 657 O O . LYS A 1 86 ? -19.420 2.281 22.287 1.00 80.75 86 LYS A O 1
ATOM 662 N N . ASN A 1 87 ? -17.695 0.954 21.727 1.00 84.50 87 ASN A N 1
ATOM 663 C CA . ASN A 1 87 ? -16.694 1.994 21.907 1.00 84.50 87 ASN A CA 1
ATOM 664 C C . ASN A 1 87 ? -16.748 2.974 20.733 1.00 84.50 87 ASN A C 1
ATOM 666 O O . ASN A 1 87 ? -17.142 2.619 19.621 1.00 84.50 87 ASN A O 1
ATOM 670 N N . GLN A 1 88 ? -16.332 4.213 20.988 1.00 83.19 88 GLN A N 1
ATOM 671 C CA . GLN A 1 88 ? -16.129 5.181 19.919 1.00 83.19 88 GLN A CA 1
ATOM 672 C C . GLN A 1 88 ? -14.963 4.719 19.045 1.00 83.19 88 GLN A C 1
ATOM 674 O O . GLN A 1 88 ? -13.895 4.397 19.564 1.00 83.19 88 GLN A O 1
ATOM 679 N N . ILE A 1 89 ? -15.193 4.701 17.736 1.00 86.81 89 ILE A N 1
ATOM 680 C CA . ILE A 1 89 ? -14.162 4.491 16.724 1.00 86.81 89 ILE A CA 1
ATOM 681 C C . ILE A 1 89 ? -13.890 5.808 15.999 1.00 86.81 89 ILE A C 1
ATOM 683 O O . ILE A 1 89 ? -14.755 6.677 15.888 1.00 86.81 89 ILE A O 1
ATOM 687 N N . THR A 1 90 ? -12.665 5.964 15.532 1.00 89.00 90 THR A N 1
ATOM 688 C CA . THR A 1 90 ? -12.197 7.091 14.732 1.00 89.00 90 THR A CA 1
ATOM 689 C C . THR A 1 90 ? -12.586 6.920 13.261 1.00 89.00 90 THR A C 1
ATOM 691 O O . THR A 1 90 ? -12.798 5.807 12.780 1.00 89.00 90 THR A O 1
ATOM 694 N N . GLN A 1 91 ? -12.589 8.021 12.503 1.00 87.12 91 GLN A N 1
ATOM 695 C CA . GLN A 1 91 ? -12.872 8.002 11.060 1.00 87.12 91 GLN A CA 1
ATOM 696 C C . GLN A 1 91 ? -11.927 7.075 10.270 1.00 87.12 91 GLN A C 1
ATOM 698 O O . GLN A 1 91 ? -12.320 6.469 9.276 1.00 87.12 91 GLN A O 1
ATOM 703 N N . ALA A 1 92 ? -10.666 6.964 10.702 1.00 83.75 92 ALA A N 1
ATOM 704 C CA . ALA A 1 92 ? -9.679 6.101 10.056 1.00 83.75 92 ALA A CA 1
ATOM 705 C C . ALA A 1 92 ? -9.961 4.608 10.296 1.00 83.75 92 ALA A C 1
ATOM 707 O O . ALA A 1 92 ? -9.701 3.779 9.425 1.00 83.75 92 ALA A O 1
ATOM 708 N N . GLU A 1 93 ? -10.499 4.263 11.466 1.00 87.50 93 GLU A N 1
ATOM 709 C CA . GLU A 1 93 ? -10.879 2.892 11.811 1.00 87.50 93 GLU A CA 1
ATOM 710 C C . GLU A 1 93 ? -12.127 2.450 11.043 1.00 87.50 93 GLU A C 1
ATOM 712 O O . GLU A 1 93 ? -12.154 1.335 10.525 1.00 87.50 93 GLU A O 1
ATOM 717 N N . GLU A 1 94 ? -13.115 3.338 10.902 1.00 86.19 94 GLU A N 1
ATOM 718 C CA . GLU A 1 94 ? -14.296 3.117 10.058 1.00 86.19 94 GLU A CA 1
ATOM 719 C C . GLU A 1 94 ? -13.899 2.884 8.595 1.00 86.19 94 GLU A C 1
ATOM 721 O O . GLU A 1 94 ? -14.268 1.872 8.002 1.00 86.19 94 GLU A O 1
ATOM 726 N N . TRP A 1 95 ? -13.035 3.745 8.044 1.00 92.19 95 TRP A N 1
ATOM 727 C CA . TRP A 1 95 ? -12.519 3.554 6.689 1.00 92.19 95 TRP A CA 1
ATOM 728 C C . TRP A 1 95 ? -11.837 2.191 6.522 1.00 92.19 95 TRP A C 1
ATOM 730 O O . TRP A 1 95 ? -12.036 1.516 5.511 1.00 92.19 95 TRP A O 1
ATOM 740 N N . LEU A 1 96 ? -11.039 1.759 7.504 1.00 87.25 96 LEU A N 1
ATOM 741 C CA . LEU A 1 96 ? -10.360 0.469 7.424 1.00 87.25 96 LEU A CA 1
ATOM 742 C C . LEU A 1 96 ? -11.348 -0.704 7.453 1.00 87.25 96 LEU A C 1
ATOM 744 O O . LEU A 1 96 ? -11.111 -1.681 6.746 1.00 87.25 96 LEU A O 1
ATOM 748 N N . LEU A 1 97 ? -12.441 -0.624 8.221 1.00 88.56 97 LEU A N 1
ATOM 749 C CA . LEU A 1 97 ? -13.484 -1.657 8.224 1.00 88.56 97 LEU A CA 1
ATOM 750 C C . LEU A 1 97 ? -14.093 -1.836 6.833 1.00 88.56 97 LEU A C 1
ATOM 752 O O . LEU A 1 97 ? -14.201 -2.967 6.354 1.00 88.56 97 LEU A O 1
ATOM 756 N N . ASP A 1 98 ? -14.417 -0.726 6.175 1.00 87.94 98 ASP A N 1
ATOM 757 C CA . ASP A 1 98 ? -15.030 -0.745 4.850 1.00 87.94 98 ASP A CA 1
ATOM 758 C C . ASP A 1 98 ? -14.051 -1.242 3.777 1.00 87.94 98 ASP A C 1
ATOM 760 O O . ASP A 1 98 ? -14.436 -1.959 2.853 1.00 87.94 98 ASP A O 1
ATOM 764 N N . ASN A 1 99 ? -12.760 -0.916 3.911 1.00 89.00 99 ASN A N 1
ATOM 765 C CA . ASN A 1 99 ? -11.761 -1.136 2.860 1.00 89.00 99 ASN A CA 1
ATOM 766 C C . ASN A 1 99 ? -10.864 -2.363 3.067 1.00 89.00 99 ASN A C 1
ATOM 768 O O . ASN A 1 99 ? -10.069 -2.689 2.182 1.00 89.00 99 ASN A O 1
ATOM 772 N N . PHE A 1 100 ? -10.981 -3.080 4.189 1.00 87.81 100 PHE A N 1
ATOM 773 C CA . PHE A 1 100 ? -10.079 -4.191 4.511 1.00 87.81 100 PHE A CA 1
ATOM 774 C C . PHE A 1 100 ? -10.015 -5.258 3.405 1.00 87.81 100 PHE A C 1
ATOM 776 O O . PHE A 1 100 ? -8.945 -5.791 3.116 1.00 87.81 100 PHE A O 1
ATOM 783 N N . HIS A 1 101 ? -11.138 -5.522 2.735 1.00 86.69 101 HIS A N 1
ATOM 784 C CA . HIS A 1 101 ? -11.225 -6.489 1.639 1.00 86.69 101 HIS A CA 1
ATOM 785 C C . HIS A 1 101 ? -10.356 -6.115 0.421 1.00 86.69 101 HIS A C 1
ATOM 787 O O . HIS A 1 101 ? -9.759 -6.995 -0.196 1.00 86.69 101 HIS A O 1
ATOM 793 N N . VAL A 1 102 ? -10.237 -4.821 0.096 1.00 88.94 102 VAL A N 1
ATOM 794 C CA . VAL A 1 102 ? -9.379 -4.331 -0.997 1.00 88.94 102 VAL A CA 1
ATOM 795 C C . VAL A 1 102 ? -7.912 -4.496 -0.624 1.00 88.94 102 VAL A C 1
ATOM 797 O O . VAL A 1 102 ? -7.113 -4.980 -1.423 1.00 88.94 102 VAL A O 1
ATOM 800 N N . VAL A 1 103 ? -7.562 -4.132 0.610 1.00 84.12 103 VAL A N 1
ATOM 801 C CA . VAL A 1 103 ? -6.187 -4.224 1.110 1.00 84.12 103 VAL A CA 1
ATOM 802 C C . VAL A 1 103 ? -5.728 -5.684 1.160 1.00 84.12 103 VAL A C 1
ATOM 804 O O . VAL A 1 103 ? -4.611 -5.988 0.744 1.00 84.12 103 VAL A O 1
ATOM 807 N N . ASP A 1 104 ? -6.588 -6.606 1.602 1.00 83.44 104 ASP A N 1
ATOM 808 C CA . ASP A 1 104 ? -6.288 -8.043 1.618 1.00 83.44 104 ASP A CA 1
ATOM 809 C C . ASP A 1 104 ? -6.088 -8.610 0.204 1.00 83.44 104 ASP A C 1
ATOM 811 O O . ASP A 1 104 ? -5.097 -9.302 -0.054 1.00 83.44 104 ASP A O 1
ATOM 815 N N . ALA A 1 105 ? -6.950 -8.228 -0.744 1.00 86.12 105 ALA A N 1
ATOM 816 C CA . ALA A 1 105 ? -6.806 -8.604 -2.149 1.00 86.12 105 ALA A CA 1
ATOM 817 C C . ALA A 1 105 ? -5.485 -8.094 -2.753 1.00 86.12 105 ALA A C 1
ATOM 819 O O . ALA A 1 105 ? -4.753 -8.866 -3.372 1.00 86.12 105 ALA A O 1
ATOM 820 N N . GLN A 1 106 ? -5.120 -6.833 -2.504 1.00 85.31 106 GLN A N 1
ATOM 821 C CA . GLN A 1 106 ? -3.857 -6.254 -2.976 1.00 85.31 106 GLN A CA 1
ATOM 822 C C . GLN A 1 106 ? -2.633 -6.941 -2.355 1.00 85.31 106 GLN A C 1
ATOM 824 O O . GLN A 1 106 ? -1.624 -7.164 -3.025 1.00 85.31 106 GLN A O 1
ATOM 829 N N . MET A 1 107 ? -2.699 -7.322 -1.076 1.00 83.00 107 MET A N 1
ATOM 830 C CA . MET A 1 107 ? -1.623 -8.079 -0.429 1.00 83.00 107 MET A CA 1
ATOM 831 C C . MET A 1 107 ? -1.467 -9.486 -1.017 1.00 83.00 107 MET A C 1
ATOM 833 O O . MET A 1 107 ? -0.337 -9.969 -1.154 1.00 83.00 107 MET A O 1
ATOM 837 N N . GLN A 1 108 ? -2.575 -10.142 -1.372 1.00 82.19 108 GLN A N 1
ATOM 8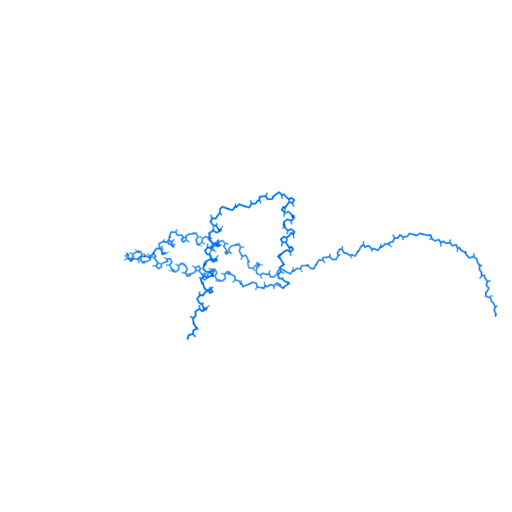38 C CA . GLN A 1 108 ? -2.564 -11.426 -2.069 1.00 82.19 108 GLN A CA 1
ATOM 839 C C . GLN A 1 108 ? -1.959 -11.290 -3.472 1.00 82.19 108 GLN A C 1
ATOM 841 O O . GLN A 1 108 ? -1.051 -12.044 -3.813 1.00 82.19 108 GLN A O 1
ATOM 846 N N . GLU A 1 109 ? -2.374 -10.278 -4.230 1.00 83.69 109 GLU A N 1
ATOM 847 C CA . GLU A 1 109 ? -1.877 -10.004 -5.579 1.00 83.69 109 GLU A CA 1
ATOM 848 C C . GLU A 1 109 ? -0.362 -9.752 -5.590 1.00 83.69 109 GLU A C 1
ATOM 850 O O . GLU A 1 109 ? 0.375 -10.380 -6.350 1.00 83.69 109 GLU A O 1
ATOM 855 N N . VAL A 1 110 ? 0.144 -8.911 -4.681 1.00 82.62 110 VAL A N 1
ATOM 856 C CA . VAL A 1 110 ? 1.590 -8.656 -4.555 1.00 82.62 110 VAL A CA 1
ATOM 857 C C . VAL A 1 110 ? 2.356 -9.936 -4.218 1.00 82.62 110 VAL A C 1
ATOM 859 O O . VAL A 1 110 ? 3.483 -10.122 -4.674 1.00 82.62 110 VAL A O 1
ATOM 862 N N . ARG A 1 111 ? 1.775 -10.839 -3.425 1.00 77.50 111 ARG A N 1
ATOM 863 C CA . ARG A 1 111 ? 2.396 -12.129 -3.104 1.00 77.50 111 ARG A CA 1
ATOM 864 C C . ARG A 1 111 ? 2.432 -13.069 -4.311 1.00 77.50 111 ARG A C 1
ATOM 866 O O . ARG A 1 111 ? 3.443 -13.751 -4.485 1.00 77.50 111 ARG A O 1
ATOM 873 N N . ASP A 1 112 ? 1.379 -13.091 -5.116 1.00 79.81 112 ASP A N 1
ATOM 874 C CA . ASP A 1 112 ? 1.243 -14.011 -6.248 1.00 79.81 112 ASP A CA 1
ATOM 875 C C . ASP A 1 112 ? 2.045 -13.543 -7.471 1.00 79.81 112 ASP A C 1
ATOM 877 O O . ASP A 1 112 ? 2.706 -14.343 -8.136 1.00 79.81 112 ASP A O 1
ATOM 881 N N . HIS A 1 113 ? 2.066 -12.234 -7.728 1.00 78.00 113 HIS A N 1
ATOM 882 C CA . HIS A 1 113 ? 2.709 -11.643 -8.903 1.00 78.00 113 HIS A CA 1
ATOM 883 C C . HIS A 1 113 ? 4.155 -11.199 -8.684 1.00 78.00 113 HIS A C 1
ATOM 885 O O . HIS A 1 113 ? 4.821 -10.805 -9.643 1.00 78.00 113 HIS A O 1
ATOM 891 N N . LEU A 1 114 ? 4.683 -11.297 -7.460 1.00 75.12 114 LEU A N 1
ATOM 892 C CA . LEU A 1 114 ? 6.078 -10.972 -7.164 1.00 75.12 114 LEU A CA 1
ATOM 893 C C . LEU A 1 114 ? 6.881 -12.245 -6.861 1.00 75.12 114 LEU A C 1
ATOM 895 O O . LEU A 1 114 ? 7.270 -12.485 -5.712 1.00 75.12 114 LEU A O 1
ATOM 899 N N . PRO A 1 115 ? 7.166 -13.092 -7.871 1.00 69.00 115 PRO A N 1
ATOM 900 C CA . PRO A 1 115 ? 7.936 -14.301 -7.652 1.00 69.00 115 PRO A CA 1
ATOM 901 C C . PRO A 1 115 ? 9.316 -13.933 -7.109 1.00 69.00 115 PRO A C 1
ATOM 903 O O . PRO A 1 115 ? 9.925 -12.934 -7.490 1.00 69.00 115 PRO A O 1
ATOM 906 N N . ARG A 1 116 ? 9.872 -14.782 -6.241 1.00 63.94 116 ARG A N 1
ATOM 907 C CA . ARG A 1 116 ? 11.196 -14.560 -5.626 1.00 63.94 116 ARG A CA 1
ATOM 908 C C . ARG A 1 116 ? 12.316 -14.380 -6.661 1.00 63.94 116 ARG A C 1
ATOM 910 O O . ARG A 1 116 ? 13.354 -13.796 -6.358 1.00 63.94 116 ARG A O 1
ATOM 917 N N . SER A 1 117 ? 12.081 -14.849 -7.887 1.00 64.25 117 SER A N 1
ATOM 918 C CA . SER A 1 117 ? 12.926 -14.635 -9.056 1.00 64.25 117 SER A CA 1
ATOM 919 C C . SER A 1 117 ? 13.037 -13.183 -9.510 1.00 64.25 117 SER A C 1
ATOM 921 O O . SER A 1 117 ? 14.020 -12.870 -10.164 1.00 64.25 117 SER A O 1
ATOM 923 N N . PHE A 1 118 ? 12.093 -12.311 -9.155 1.00 64.12 118 PHE A N 1
ATOM 924 C CA . PHE A 1 118 ? 12.138 -10.880 -9.461 1.00 64.12 118 PHE A CA 1
ATOM 925 C C . PHE A 1 118 ? 13.321 -10.184 -8.769 1.00 64.12 118 PHE A C 1
ATOM 927 O O . PHE A 1 118 ? 13.896 -9.243 -9.301 1.00 64.12 118 PHE A O 1
ATOM 934 N N . TYR A 1 119 ? 13.758 -10.704 -7.616 1.00 66.12 11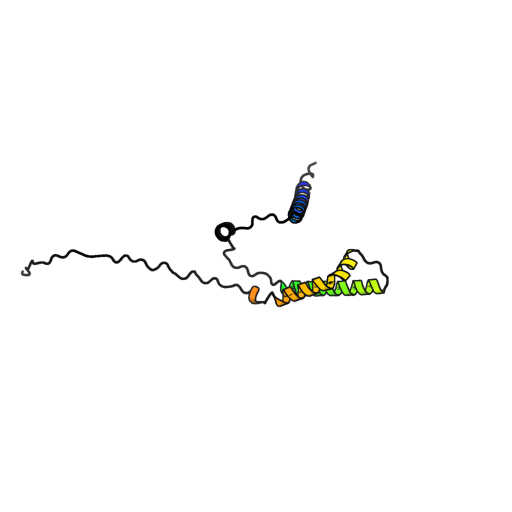9 TYR A N 1
ATOM 935 C CA . TYR A 1 119 ? 14.974 -10.248 -6.929 1.00 66.12 119 TYR A CA 1
ATOM 936 C C . TYR A 1 119 ? 16.255 -10.911 -7.443 1.00 66.12 119 TYR A C 1
ATOM 938 O O . TYR A 1 119 ? 17.345 -10.587 -6.964 1.00 66.12 119 TYR A O 1
ATOM 946 N N . ARG A 1 120 ? 16.162 -11.870 -8.375 1.00 66.06 120 ARG A N 1
ATOM 947 C CA . ARG A 1 120 ? 17.362 -12.444 -8.980 1.00 66.06 120 ARG A CA 1
ATOM 948 C C . ARG A 1 120 ? 17.909 -11.430 -9.964 1.00 66.06 120 ARG A C 1
ATOM 950 O O . ARG A 1 120 ? 17.246 -11.064 -10.927 1.00 66.06 120 ARG A O 1
ATOM 957 N N . LEU A 1 121 ? 19.146 -11.021 -9.712 1.00 60.69 121 LEU A N 1
ATOM 958 C CA . LEU A 1 121 ? 19.941 -10.293 -10.676 1.00 60.69 121 LEU A CA 1
ATOM 959 C C . LEU A 1 121 ? 19.937 -11.065 -12.001 1.00 60.69 121 LEU A C 1
ATOM 961 O O . LEU A 1 121 ? 20.498 -12.156 -12.097 1.00 60.69 121 LEU A O 1
ATOM 965 N N . ARG A 1 122 ? 19.293 -10.491 -13.015 1.00 51.88 122 ARG A N 1
ATOM 966 C CA . ARG A 1 122 ? 19.412 -10.953 -14.391 1.00 51.88 122 ARG A CA 1
ATOM 967 C C . ARG A 1 122 ? 20.778 -10.518 -14.916 1.00 51.88 122 ARG A C 1
ATOM 969 O O . ARG A 1 122 ? 20.996 -9.336 -15.159 1.00 51.88 122 ARG A O 1
ATOM 976 N N . SER A 1 123 ? 21.705 -11.472 -15.010 1.00 47.62 123 SER A N 1
ATOM 977 C CA . SER A 1 123 ? 22.993 -11.265 -15.676 1.00 47.62 123 SER A CA 1
ATOM 978 C C . SER A 1 123 ? 22.717 -10.698 -17.067 1.00 47.62 123 SER A C 1
ATOM 980 O O . SER A 1 123 ? 21.946 -11.286 -17.824 1.00 47.62 123 SER A O 1
ATOM 982 N N . ARG A 1 124 ? 23.267 -9.522 -17.371 1.00 58.12 124 ARG A N 1
ATOM 983 C CA . ARG A 1 124 ? 23.236 -8.974 -18.724 1.00 58.12 124 ARG A CA 1
ATOM 984 C C . ARG A 1 124 ? 24.139 -9.861 -19.572 1.00 58.12 124 ARG A C 1
ATOM 986 O O . ARG A 1 124 ? 25.331 -9.949 -19.289 1.00 58.12 124 ARG A O 1
ATOM 993 N N . ASP A 1 125 ? 23.575 -10.510 -20.584 1.00 56.41 125 ASP A N 1
ATOM 994 C CA . ASP A 1 125 ? 24.390 -11.130 -21.622 1.00 56.41 125 ASP A CA 1
ATOM 995 C C . ASP A 1 125 ? 25.211 -10.012 -22.292 1.00 56.41 125 ASP A C 1
ATOM 997 O O . ASP A 1 125 ? 24.652 -8.955 -22.623 1.00 56.41 125 ASP A O 1
ATOM 1001 N N . PRO A 1 126 ? 26.539 -10.167 -22.438 1.00 47.47 126 PRO A N 1
ATOM 1002 C CA . PRO A 1 126 ? 27.330 -9.193 -23.172 1.00 47.47 126 PRO A CA 1
ATOM 1003 C C . PRO A 1 126 ? 26.805 -9.118 -24.614 1.00 47.47 126 PRO A C 1
ATOM 1005 O O . PRO A 1 126 ? 26.406 -10.151 -25.162 1.00 47.47 126 PRO A O 1
ATOM 1008 N N . PRO A 1 127 ? 26.775 -7.925 -25.242 1.00 46.75 127 PRO A N 1
ATOM 1009 C CA . PRO A 1 127 ? 26.339 -7.801 -26.626 1.00 46.75 127 PRO A CA 1
ATOM 1010 C C . PRO A 1 127 ? 27.186 -8.743 -27.481 1.00 46.75 127 PRO A C 1
ATOM 1012 O O . PRO A 1 127 ? 28.410 -8.614 -27.535 1.00 46.75 127 PRO A O 1
ATOM 1015 N N . SER A 1 128 ? 26.530 -9.728 -28.097 1.00 52.94 128 SER A N 1
ATOM 1016 C CA . SER A 1 128 ? 27.168 -10.665 -29.010 1.00 52.94 128 SER A CA 1
ATOM 1017 C C . SER A 1 128 ? 27.887 -9.850 -30.075 1.00 52.94 128 SER A C 1
ATOM 1019 O O . SER A 1 128 ? 27.274 -9.035 -30.764 1.00 52.94 128 SER A O 1
ATOM 1021 N N . SER A 1 129 ? 29.199 -10.042 -30.155 1.00 50.72 129 SER A N 1
ATOM 1022 C CA . SER A 1 129 ? 30.102 -9.433 -31.119 1.00 50.72 129 SER A CA 1
ATOM 1023 C C . SER A 1 129 ? 29.571 -9.617 -32.543 1.00 50.72 129 SER A C 1
ATOM 1025 O O . SER A 1 129 ? 29.828 -10.628 -33.192 1.00 50.72 129 SER A O 1
ATOM 1027 N N . ARG A 1 130 ? 28.819 -8.633 -33.037 1.00 47.59 130 ARG A N 1
ATOM 1028 C CA . ARG A 1 130 ? 28.346 -8.569 -34.423 1.00 47.59 130 ARG A CA 1
ATOM 1029 C C . ARG A 1 130 ? 29.021 -7.421 -35.178 1.00 47.59 130 ARG A C 1
ATOM 1031 O O . ARG A 1 130 ? 28.400 -6.741 -35.982 1.00 47.59 130 ARG A O 1
ATOM 1038 N N . ALA A 1 131 ? 30.308 -7.232 -34.892 1.00 45.62 131 ALA A N 1
ATOM 1039 C CA . ALA A 1 131 ? 31.203 -6.288 -35.560 1.00 45.62 131 ALA A CA 1
ATOM 1040 C C . ALA A 1 131 ? 32.565 -6.938 -35.882 1.00 45.62 131 ALA A C 1
ATOM 1042 O O . ALA A 1 131 ? 33.615 -6.328 -35.725 1.00 45.62 131 ALA A O 1
ATOM 1043 N N . ALA A 1 132 ? 32.555 -8.204 -36.305 1.00 47.03 132 ALA A N 1
ATOM 1044 C CA . ALA A 1 132 ? 33.703 -8.849 -36.939 1.00 47.03 132 ALA A CA 1
ATOM 1045 C C . ALA A 1 132 ? 33.225 -9.403 -38.282 1.00 47.03 132 ALA A C 1
ATOM 1047 O O . ALA A 1 132 ? 32.798 -10.550 -38.377 1.00 47.03 132 ALA A O 1
ATOM 1048 N N . GLY A 1 133 ? 33.172 -8.543 -39.296 1.00 49.72 133 GLY A N 1
ATOM 1049 C CA . GLY A 1 133 ? 32.587 -8.926 -40.574 1.00 49.72 133 GLY A CA 1
ATOM 1050 C C . GLY A 1 133 ? 32.769 -7.929 -41.704 1.00 49.72 133 GLY A C 1
ATOM 1051 O O . GLY A 1 133 ? 31.936 -7.925 -42.592 1.00 49.72 133 GLY A O 1
ATOM 1052 N N . GLU A 1 134 ? 33.823 -7.113 -41.699 1.00 43.12 134 GLU A N 1
ATOM 1053 C CA . GLU A 1 134 ? 34.256 -6.398 -42.905 1.00 43.12 134 GLU A CA 1
ATOM 1054 C C . GLU A 1 134 ? 35.785 -6.439 -42.983 1.00 43.12 134 GLU A C 1
ATOM 1056 O O . GLU A 1 134 ? 36.497 -5.566 -42.497 1.00 43.12 134 GLU A O 1
ATOM 1061 N N . SER A 1 135 ? 36.313 -7.514 -43.570 1.00 51.03 135 SER A N 1
ATOM 1062 C CA . SER A 1 135 ? 37.606 -7.454 -44.249 1.00 51.03 135 SER A CA 1
ATOM 1063 C C . SER A 1 135 ? 37.311 -7.138 -45.714 1.00 51.03 135 SER A C 1
ATOM 1065 O O . SER A 1 135 ? 36.632 -7.943 -46.357 1.00 51.03 135 SER A O 1
ATOM 1067 N N . PRO A 1 136 ? 37.791 -6.020 -46.281 1.00 47.78 136 PRO A N 1
ATOM 1068 C CA . PRO A 1 136 ? 37.679 -5.810 -47.710 1.00 47.78 136 PRO A CA 1
ATOM 1069 C C . PRO A 1 136 ? 38.688 -6.728 -48.406 1.00 47.78 136 PRO A C 1
ATOM 1071 O O . PRO A 1 136 ? 39.878 -6.439 -48.481 1.00 47.78 136 PRO A O 1
ATOM 1074 N N . THR A 1 137 ? 38.197 -7.865 -48.901 1.00 52.38 137 THR A N 1
ATOM 1075 C CA . THR A 1 137 ? 38.818 -8.577 -50.021 1.00 52.38 137 THR A CA 1
ATOM 1076 C C . THR A 1 137 ? 38.210 -8.024 -51.301 1.00 52.38 137 THR A C 1
ATOM 1078 O O . THR A 1 137 ? 37.034 -8.232 -51.582 1.00 52.38 137 THR A O 1
ATOM 1081 N N . THR A 1 138 ? 39.013 -7.287 -52.055 1.00 51.59 138 THR A N 1
ATOM 1082 C CA . THR A 1 138 ? 38.810 -6.848 -53.444 1.00 51.59 138 THR A CA 1
ATOM 1083 C C . THR A 1 138 ? 40.154 -6.229 -53.827 1.00 51.59 138 THR A C 1
ATOM 1085 O O . THR A 1 138 ? 40.685 -5.450 -53.047 1.00 51.59 138 THR A O 1
ATOM 1088 N N . LEU A 1 139 ? 40.817 -6.471 -54.949 1.00 40.34 139 LEU A N 1
ATOM 1089 C CA . LEU A 1 139 ? 40.587 -7.233 -56.176 1.00 40.34 139 LEU A CA 1
ATOM 1090 C C . LEU A 1 139 ? 41.818 -6.843 -57.022 1.00 40.34 139 LEU A C 1
ATOM 1092 O O . LEU A 1 139 ? 42.087 -5.657 -57.150 1.00 40.34 139 LEU A O 1
ATOM 1096 N N . GLY A 1 140 ? 42.662 -7.785 -57.440 1.00 38.00 140 GLY A N 1
ATOM 1097 C CA . GLY A 1 140 ? 42.903 -8.011 -58.870 1.00 38.00 140 GLY A CA 1
ATOM 1098 C C . GLY A 1 140 ? 43.984 -7.125 -59.522 1.00 38.00 140 GLY A C 1
ATOM 1099 O O . GLY A 1 140 ? 43.862 -5.910 -59.523 1.00 38.00 140 GLY A O 1
ATOM 1100 N N . ALA A 1 141 ? 44.942 -7.800 -60.177 1.00 42.69 141 ALA A N 1
ATOM 1101 C CA . ALA A 1 141 ? 45.885 -7.304 -61.196 1.00 42.69 141 ALA A CA 1
ATOM 1102 C C . ALA A 1 141 ? 47.014 -6.370 -60.684 1.00 42.69 141 ALA A C 1
ATOM 1104 O O . ALA A 1 141 ? 46.777 -5.449 -59.924 1.00 42.69 141 ALA A O 1
ATOM 1105 N N . ASP A 1 142 ? 48.299 -6.563 -60.983 1.00 41.16 142 ASP A N 1
ATOM 1106 C CA . ASP A 1 142 ? 48.883 -7.043 -62.230 1.00 41.16 142 ASP A CA 1
ATOM 1107 C C . ASP A 1 142 ? 50.121 -7.925 -62.025 1.00 41.16 142 ASP A C 1
ATOM 1109 O O . ASP A 1 142 ? 50.999 -7.680 -61.197 1.00 41.16 142 ASP A O 1
ATOM 1113 N N . HIS A 1 143 ? 50.184 -8.942 -62.876 1.00 50.72 143 HIS A N 1
ATOM 1114 C CA . HIS A 1 143 ? 51.381 -9.688 -63.230 1.00 50.72 143 HIS A CA 1
ATOM 1115 C C . HIS A 1 143 ? 52.136 -8.886 -64.306 1.00 50.72 143 HIS A C 1
ATOM 1117 O O . HIS A 1 143 ? 51.501 -8.327 -65.198 1.00 50.72 143 HIS A O 1
ATOM 1123 N N . PRO A 1 144 ? 53.477 -8.878 -64.303 1.00 47.91 144 PRO A N 1
ATOM 1124 C CA . PRO A 1 144 ? 54.117 -9.608 -65.397 1.00 47.91 144 PRO A CA 1
ATOM 1125 C C . PRO A 1 144 ? 55.338 -10.426 -64.956 1.00 47.91 144 PRO A C 1
ATOM 1127 O O . PRO A 1 144 ? 56.100 -10.047 -64.067 1.00 47.91 144 PRO A O 1
ATOM 1130 N N . GLY A 1 145 ? 55.493 -11.583 -65.603 1.00 40.62 145 GLY A N 1
ATOM 1131 C CA . GLY A 1 145 ? 56.561 -12.553 -65.386 1.00 40.62 145 GLY A CA 1
ATOM 1132 C C . GLY A 1 145 ? 57.960 -12.136 -65.890 1.00 40.62 145 GLY A C 1
ATOM 1133 O O . GLY A 1 145 ? 58.143 -11.040 -66.418 1.00 40.62 145 GLY A O 1
ATOM 1134 N N . PRO A 1 146 ? 58.959 -13.024 -65.708 1.00 59.41 146 PRO A N 1
ATOM 1135 C CA . PRO A 1 146 ? 60.400 -12.727 -65.703 1.00 59.41 146 PRO A CA 1
ATOM 1136 C C . PRO A 1 146 ? 61.053 -13.061 -67.076 1.00 59.41 146 PRO A C 1
ATOM 1138 O O . PRO A 1 146 ? 60.349 -13.592 -67.937 1.00 59.41 146 PRO A O 1
ATOM 1141 N N . PRO A 1 147 ? 62.359 -12.796 -67.346 1.00 50.25 147 PRO A N 1
ATOM 1142 C CA . PRO A 1 147 ? 63.454 -13.618 -66.797 1.00 50.25 147 PRO A CA 1
ATOM 1143 C C . PRO A 1 147 ? 64.794 -12.879 -66.558 1.00 50.25 147 PRO A C 1
ATOM 1145 O O . PRO A 1 147 ? 65.131 -11.895 -67.208 1.00 50.25 147 PRO A O 1
ATOM 1148 N N . GLY A 1 148 ? 65.625 -13.420 -65.665 1.00 39.12 148 GLY A N 1
ATOM 1149 C CA . GLY A 1 148 ? 66.982 -12.920 -65.435 1.00 39.12 148 GLY A CA 1
ATOM 1150 C C . GLY A 1 148 ? 67.864 -13.946 -64.739 1.00 39.12 148 GLY A C 1
ATOM 1151 O O . GLY A 1 148 ? 68.145 -13.842 -63.551 1.00 39.12 148 GLY A O 1
ATOM 1152 N N . SER A 1 149 ? 68.274 -14.974 -65.477 1.00 48.66 149 SER A N 1
ATOM 1153 C CA . SER A 1 149 ? 69.289 -15.935 -65.053 1.00 48.66 149 SER A CA 1
ATOM 1154 C C . SER A 1 149 ? 70.641 -15.245 -64.859 1.00 48.66 149 SER A C 1
ATOM 1156 O O . SER A 1 149 ? 71.110 -14.582 -65.781 1.00 48.66 149 SER A O 1
ATOM 1158 N N . ARG A 1 150 ? 71.315 -15.497 -63.729 1.00 42.50 150 ARG A N 1
ATOM 1159 C CA . ARG A 1 150 ? 72.743 -15.880 -63.671 1.00 42.50 150 ARG A CA 1
ATOM 1160 C C . ARG A 1 150 ? 73.181 -16.114 -62.227 1.00 42.50 150 ARG A C 1
ATOM 1162 O O . ARG A 1 150 ? 73.561 -15.211 -61.498 1.00 42.50 150 ARG A O 1
ATOM 1169 N N . SER A 1 151 ? 73.181 -17.391 -61.866 1.00 44.91 151 SER A N 1
ATOM 1170 C CA . SER A 1 151 ? 74.163 -17.942 -60.944 1.00 44.91 151 SER A CA 1
ATOM 1171 C C . SER A 1 151 ? 75.424 -18.260 -61.753 1.00 44.91 151 SER A C 1
ATOM 1173 O O . SER A 1 151 ? 75.320 -18.974 -62.753 1.00 44.91 151 SER A O 1
ATOM 1175 N N . ARG A 1 152 ? 76.584 -17.719 -61.357 1.00 45.34 152 ARG A N 1
ATOM 1176 C CA . ARG A 1 152 ? 77.877 -18.431 -61.289 1.00 45.34 152 ARG A CA 1
ATOM 1177 C C . ARG A 1 152 ? 79.025 -17.483 -60.915 1.00 45.34 152 ARG A C 1
ATOM 1179 O O . ARG A 1 152 ? 79.319 -16.580 -61.687 1.00 45.34 152 ARG A O 1
ATOM 1186 N N . ARG A 1 153 ? 79.717 -17.911 -59.852 1.00 42.84 153 ARG A N 1
ATOM 1187 C CA . ARG A 1 153 ? 81.101 -17.630 -59.431 1.00 42.84 153 ARG A CA 1
ATOM 1188 C C . ARG A 1 153 ? 81.419 -16.250 -58.879 1.00 42.84 153 ARG A C 1
ATOM 1190 O O . ARG A 1 153 ? 81.180 -15.251 -59.576 1.00 42.84 153 ARG A O 1
#